Protein AF-A0A7V3JTH3-F1 (afdb_monomer_lite)

Structure (mmCIF, N/CA/C/O backbone):
data_AF-A0A7V3JTH3-F1
#
_entry.id   AF-A0A7V3JTH3-F1
#
loop_
_atom_site.group_PDB
_atom_site.id
_atom_site.type_symbol
_atom_site.label_atom_id
_atom_site.label_alt_id
_atom_site.label_comp_id
_atom_site.label_asym_id
_atom_site.label_entity_id
_atom_site.label_seq_id
_atom_site.pdbx_PDB_ins_code
_atom_site.Cartn_x
_atom_site.Cartn_y
_atom_site.Cartn_z
_atom_site.occupancy
_atom_site.B_iso_or_equiv
_atom_site.auth_seq_id
_atom_site.auth_comp_id
_atom_site.auth_asym_id
_atom_site.auth_atom_id
_atom_site.pdbx_PDB_model_num
ATOM 1 N N . MET A 1 1 ? 7.481 -15.445 -12.059 1.00 52.50 1 MET A N 1
ATOM 2 C CA . MET A 1 1 ? 6.126 -14.870 -12.220 1.00 52.50 1 MET A CA 1
ATOM 3 C C . MET A 1 1 ? 6.187 -13.470 -11.644 1.00 52.50 1 MET A C 1
ATOM 5 O O . MET A 1 1 ? 6.446 -13.357 -10.451 1.00 52.50 1 MET A O 1
ATOM 9 N N . ASP A 1 2 ? 6.021 -12.432 -12.461 1.00 61.38 2 ASP A N 1
ATOM 10 C CA . ASP A 1 2 ? 6.073 -11.053 -11.970 1.00 61.38 2 ASP A CA 1
ATOM 11 C C . ASP A 1 2 ? 4.884 -10.762 -11.056 1.00 61.38 2 ASP A C 1
ATOM 13 O O . ASP A 1 2 ? 3.721 -10.855 -11.459 1.00 61.38 2 ASP A O 1
ATOM 17 N N . LYS A 1 3 ? 5.165 -10.415 -9.797 1.00 68.88 3 LYS A N 1
ATOM 18 C CA . LYS A 1 3 ? 4.125 -9.984 -8.862 1.00 68.88 3 LYS A CA 1
ATOM 19 C C . LYS A 1 3 ? 3.682 -8.565 -9.228 1.00 68.88 3 LYS A C 1
ATOM 21 O O . LYS A 1 3 ? 4.493 -7.663 -9.446 1.00 68.88 3 LYS A O 1
ATOM 26 N N . THR A 1 4 ? 2.370 -8.342 -9.282 1.00 86.06 4 THR A N 1
ATOM 27 C CA . THR A 1 4 ? 1.827 -6.994 -9.506 1.00 86.06 4 THR A CA 1
ATOM 28 C C . THR A 1 4 ? 2.061 -6.107 -8.278 1.00 86.06 4 THR A C 1
ATOM 30 O O . THR A 1 4 ? 2.178 -6.602 -7.158 1.00 86.06 4 THR A O 1
ATOM 33 N N . PHE A 1 5 ? 2.042 -4.780 -8.451 1.00 88.69 5 PHE A N 1
ATOM 34 C CA . PHE A 1 5 ? 2.114 -3.832 -7.326 1.00 88.69 5 PHE A CA 1
ATOM 35 C C . PHE A 1 5 ? 1.028 -4.088 -6.270 1.00 88.69 5 PHE A C 1
ATOM 37 O O . PHE A 1 5 ? 1.269 -3.921 -5.079 1.00 88.69 5 PHE A O 1
ATOM 44 N N . THR A 1 6 ? -0.164 -4.516 -6.699 1.00 91.31 6 THR A N 1
ATOM 45 C CA . THR A 1 6 ? -1.265 -4.850 -5.785 1.00 91.31 6 THR A CA 1
ATOM 46 C C . THR A 1 6 ? -0.921 -6.053 -4.917 1.00 91.31 6 THR A C 1
ATOM 48 O O . THR A 1 6 ? -1.144 -6.006 -3.709 1.00 91.31 6 THR A O 1
ATOM 51 N N . GLU A 1 7 ? -0.358 -7.105 -5.509 1.00 91.81 7 GLU A N 1
ATOM 52 C CA . GLU A 1 7 ? 0.010 -8.309 -4.765 1.00 91.81 7 GLU A CA 1
ATOM 53 C C . GLU A 1 7 ? 1.177 -8.050 -3.813 1.00 91.81 7 GLU A C 1
ATOM 55 O O . GLU A 1 7 ? 1.084 -8.434 -2.650 1.00 91.81 7 GLU A O 1
ATOM 60 N N . LEU A 1 8 ? 2.194 -7.295 -4.245 1.00 92.81 8 LEU A N 1
ATOM 61 C CA . LEU A 1 8 ? 3.308 -6.889 -3.381 1.00 92.81 8 LEU A CA 1
ATOM 62 C C . LEU A 1 8 ? 2.840 -6.061 -2.180 1.00 92.81 8 LEU A C 1
ATOM 64 O O . LEU A 1 8 ? 3.251 -6.314 -1.054 1.00 92.81 8 LEU A O 1
ATOM 68 N N . ILE A 1 9 ? 1.941 -5.096 -2.386 1.00 93.81 9 ILE A N 1
ATOM 69 C CA . ILE A 1 9 ? 1.436 -4.263 -1.287 1.00 93.81 9 ILE A CA 1
ATOM 70 C C . ILE A 1 9 ? 0.571 -5.088 -0.325 1.00 93.81 9 ILE A C 1
ATOM 72 O O . ILE A 1 9 ? 0.698 -4.937 0.888 1.00 93.81 9 ILE A O 1
ATOM 76 N N . LYS A 1 10 ? -0.280 -5.993 -0.827 1.00 93.00 10 LYS A N 1
ATOM 77 C CA . LYS A 1 10 ? -1.037 -6.918 0.037 1.00 93.00 10 LYS A CA 1
ATOM 78 C C . LYS A 1 10 ? -0.115 -7.844 0.827 1.00 93.00 10 LYS A C 1
ATOM 80 O O . LYS A 1 10 ? -0.387 -8.123 1.988 1.00 93.00 10 LYS A O 1
ATOM 85 N N . GLU A 1 11 ? 0.942 -8.355 0.204 1.00 93.44 11 GLU A N 1
ATOM 86 C CA . GLU A 1 11 ? 1.951 -9.192 0.858 1.00 93.44 11 GLU A CA 1
ATOM 87 C C . GLU A 1 11 ? 2.698 -8.423 1.950 1.00 93.44 11 GLU A C 1
ATOM 89 O O . GLU A 1 11 ? 2.795 -8.918 3.071 1.00 93.44 11 GLU A O 1
ATOM 94 N N . ALA A 1 12 ? 3.093 -7.175 1.684 1.00 94.81 12 ALA A N 1
ATOM 95 C CA . ALA A 1 12 ? 3.671 -6.294 2.694 1.00 94.81 12 ALA A CA 1
ATOM 96 C C . ALA A 1 12 ? 2.748 -6.181 3.920 1.00 94.81 12 ALA A C 1
ATOM 98 O O . ALA A 1 12 ? 3.184 -6.401 5.049 1.00 94.81 12 ALA A O 1
ATOM 99 N N . PHE A 1 13 ? 1.452 -5.930 3.703 1.00 94.56 13 PHE A N 1
ATOM 100 C CA . PHE A 1 13 ? 0.463 -5.848 4.782 1.00 94.56 13 PHE A CA 1
ATOM 101 C C . PHE A 1 13 ? 0.200 -7.176 5.507 1.00 94.56 13 PHE A C 1
ATOM 103 O O . PHE A 1 13 ? -0.139 -7.159 6.692 1.00 94.56 13 PHE A O 1
ATOM 110 N N . ARG A 1 14 ? 0.371 -8.320 4.830 1.00 91.06 14 ARG A N 1
ATOM 111 C CA . ARG A 1 14 ? 0.322 -9.649 5.462 1.00 91.06 14 ARG A CA 1
ATOM 112 C C . ARG A 1 14 ? 1.510 -9.876 6.395 1.00 91.06 14 ARG A C 1
ATOM 114 O O . ARG A 1 14 ? 1.325 -10.435 7.469 1.00 91.06 14 ARG A O 1
ATOM 121 N N . ASN A 1 15 ? 2.694 -9.396 6.019 1.00 91.88 15 ASN A N 1
ATOM 122 C CA . ASN A 1 15 ? 3.899 -9.484 6.847 1.00 91.88 15 ASN A CA 1
ATOM 123 C C . ASN A 1 15 ? 3.878 -8.485 8.011 1.00 91.88 15 ASN A C 1
ATOM 125 O O . ASN A 1 15 ? 4.333 -8.791 9.112 1.00 91.88 15 ASN A O 1
ATOM 129 N N . LYS A 1 16 ? 3.335 -7.283 7.785 1.00 92.88 16 LYS A N 1
ATOM 130 C CA . LYS A 1 16 ? 3.219 -6.235 8.799 1.00 92.88 16 LYS A CA 1
ATOM 131 C C . LYS A 1 16 ? 1.874 -5.525 8.684 1.00 92.88 16 LYS A C 1
ATOM 133 O O . LYS A 1 16 ? 1.630 -4.760 7.756 1.00 92.88 16 LYS A O 1
ATOM 138 N N . LYS A 1 17 ? 1.021 -5.710 9.697 1.00 91.38 17 LYS A N 1
ATOM 139 C CA . LYS A 1 17 ? -0.354 -5.173 9.726 1.00 91.38 17 LYS A CA 1
ATOM 140 C C . LYS A 1 17 ? -0.438 -3.651 9.520 1.00 91.38 17 LYS A C 1
ATOM 142 O O . LYS A 1 17 ? -1.445 -3.164 9.006 1.00 91.38 17 LYS A O 1
ATOM 147 N N . ARG A 1 18 ? 0.590 -2.904 9.939 1.00 95.94 18 ARG A N 1
ATOM 148 C CA . ARG A 1 18 ? 0.680 -1.439 9.835 1.00 95.94 18 ARG A CA 1
ATOM 149 C C . ARG A 1 18 ? 1.944 -1.038 9.102 1.00 95.94 18 ARG A C 1
ATOM 151 O O . ARG A 1 18 ? 3.034 -1.426 9.514 1.00 95.94 18 ARG A O 1
ATOM 158 N N . LEU A 1 19 ? 1.784 -0.249 8.050 1.00 97.06 19 LEU A N 1
ATOM 159 C CA . LEU A 1 19 ? 2.882 0.199 7.205 1.00 97.06 19 LEU A CA 1
ATOM 160 C C . LEU A 1 19 ? 2.711 1.668 6.845 1.00 97.06 19 LEU A C 1
ATOM 162 O O . LEU A 1 19 ? 1.617 2.149 6.530 1.00 97.06 19 LEU A O 1
ATOM 166 N N . THR A 1 20 ? 3.829 2.372 6.838 1.00 96.81 20 THR A N 1
ATOM 167 C CA . THR A 1 20 ? 3.949 3.686 6.228 1.00 96.81 20 THR A CA 1
ATOM 168 C C . THR A 1 20 ? 4.083 3.563 4.713 1.00 96.81 20 THR A C 1
ATOM 170 O O . THR A 1 20 ? 4.511 2.549 4.161 1.00 96.81 20 THR A O 1
ATOM 173 N N . LEU A 1 21 ? 3.748 4.639 4.010 1.00 94.94 21 LEU A N 1
ATOM 174 C CA . LEU A 1 21 ? 3.920 4.735 2.565 1.00 94.94 21 LEU A CA 1
ATOM 175 C C . LEU A 1 21 ? 5.389 4.555 2.150 1.00 94.94 21 LEU A C 1
ATOM 177 O O . LEU A 1 21 ? 5.653 4.011 1.084 1.00 94.94 21 LEU A O 1
ATOM 181 N N . GLN A 1 22 ? 6.330 4.988 2.995 1.00 93.94 22 GLN A N 1
ATOM 182 C CA . GLN A 1 22 ? 7.761 4.817 2.762 1.00 93.94 22 GLN A CA 1
ATOM 183 C C . GLN A 1 22 ? 8.179 3.345 2.845 1.00 93.94 22 GLN A C 1
ATOM 185 O O . GLN A 1 22 ? 8.886 2.871 1.962 1.00 93.94 22 GLN A O 1
ATOM 190 N N . GLU A 1 23 ? 7.698 2.609 3.849 1.00 95.00 23 GLU A N 1
ATOM 191 C CA . GLU A 1 23 ? 7.958 1.168 3.961 1.00 95.00 23 GLU A CA 1
ATOM 192 C C . GLU A 1 23 ? 7.365 0.390 2.781 1.00 95.00 23 GLU A C 1
ATOM 194 O O . GLU A 1 23 ? 7.994 -0.534 2.278 1.00 95.00 23 GLU A O 1
ATOM 199 N N . LEU A 1 24 ? 6.195 0.797 2.279 1.00 94.75 24 LEU A N 1
ATOM 200 C CA . LEU A 1 24 ? 5.615 0.205 1.071 1.00 94.75 24 LEU A CA 1
ATOM 201 C C . LEU A 1 24 ? 6.468 0.453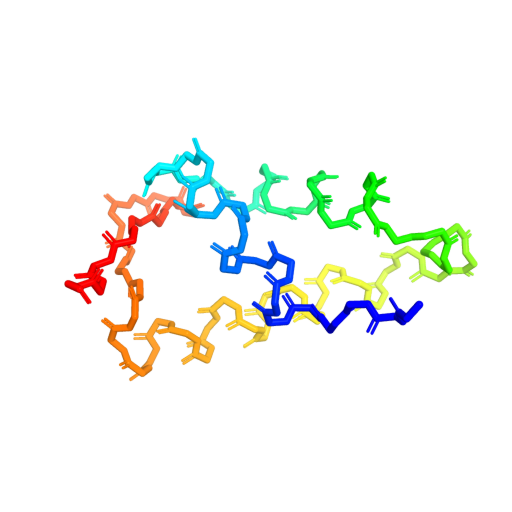 -0.176 1.00 94.75 24 LEU A C 1
ATOM 203 O O . LEU A 1 24 ? 6.571 -0.434 -1.020 1.00 94.75 24 LEU A O 1
ATOM 207 N N . TYR A 1 25 ? 7.083 1.633 -0.308 1.00 92.50 25 TYR A N 1
ATOM 208 C CA . TYR A 1 25 ? 8.029 1.877 -1.398 1.00 92.50 25 TYR A CA 1
ATOM 209 C C . TYR A 1 25 ? 9.239 0.958 -1.292 1.00 92.50 25 TYR A C 1
ATOM 211 O O . TYR A 1 25 ? 9.587 0.319 -2.280 1.00 92.50 25 TYR A O 1
ATOM 219 N N . GLN A 1 26 ? 9.837 0.871 -0.102 1.00 90.94 26 GLN A N 1
ATOM 220 C CA . GLN A 1 26 ? 11.020 0.051 0.134 1.00 90.94 26 GLN A CA 1
ATOM 221 C C . GLN A 1 26 ? 10.738 -1.426 -0.157 1.00 90.94 26 GLN A C 1
ATOM 223 O O . GLN A 1 26 ? 11.458 -2.048 -0.931 1.00 90.94 26 GLN A O 1
ATOM 228 N N . TYR A 1 27 ? 9.622 -1.949 0.357 1.00 92.56 27 TYR A N 1
ATOM 229 C CA . TYR A 1 27 ? 9.218 -3.332 0.125 1.00 92.56 27 TYR A CA 1
ATOM 230 C C . TYR A 1 27 ? 9.044 -3.638 -1.366 1.00 92.56 27 TYR A C 1
ATOM 232 O O . TYR A 1 27 ? 9.511 -4.659 -1.862 1.00 92.56 27 TYR A O 1
ATOM 240 N N . VAL A 1 28 ? 8.387 -2.743 -2.108 1.00 89.94 28 VAL A N 1
ATOM 241 C CA . VAL A 1 28 ? 8.170 -2.926 -3.547 1.00 89.94 28 VAL A CA 1
ATOM 242 C C . VAL A 1 28 ? 9.485 -2.875 -4.328 1.00 89.94 28 VAL A C 1
ATOM 244 O O . VAL A 1 28 ? 9.641 -3.676 -5.243 1.00 89.94 28 VAL A O 1
ATOM 247 N N . ILE A 1 29 ? 10.416 -1.986 -3.955 1.00 86.75 29 ILE A N 1
ATOM 248 C CA . ILE A 1 29 ? 11.764 -1.890 -4.543 1.00 86.75 29 ILE A CA 1
ATOM 249 C C . ILE A 1 29 ? 12.539 -3.197 -4.352 1.00 86.75 29 ILE A C 1
ATOM 251 O O . ILE A 1 29 ? 13.075 -3.733 -5.314 1.00 86.75 29 ILE A O 1
ATOM 255 N N . GLU A 1 30 ? 12.534 -3.742 -3.139 1.00 87.38 30 GLU A N 1
ATOM 256 C CA . GLU A 1 30 ? 13.260 -4.973 -2.797 1.00 87.38 30 GLU A CA 1
ATOM 257 C C . GLU A 1 30 ? 12.731 -6.221 -3.515 1.00 87.38 30 GLU A C 1
ATOM 259 O O . GLU A 1 30 ? 13.477 -7.168 -3.738 1.00 87.38 30 GLU A O 1
ATOM 264 N N . HIS A 1 31 ? 11.447 -6.237 -3.876 1.00 84.62 31 HIS A N 1
ATOM 265 C CA . HIS A 1 31 ? 10.777 -7.428 -4.408 1.00 84.62 31 HIS A CA 1
ATOM 266 C C . HIS A 1 31 ? 10.485 -7.346 -5.910 1.00 84.62 31 HIS A C 1
ATOM 268 O O . HIS A 1 31 ? 9.760 -8.193 -6.443 1.00 84.62 31 HIS A O 1
ATOM 274 N N . LYS A 1 32 ? 11.003 -6.330 -6.608 1.00 78.69 32 LYS A N 1
ATOM 275 C CA . LYS A 1 32 ? 10.801 -6.181 -8.048 1.00 78.69 32 LYS A CA 1
ATOM 276 C C . LYS A 1 32 ? 12.069 -5.665 -8.732 1.00 78.69 32 LYS A C 1
ATOM 278 O O . LYS A 1 32 ? 12.365 -4.477 -8.724 1.00 78.69 32 LYS A O 1
ATOM 283 N N . GLU A 1 33 ? 12.779 -6.588 -9.377 1.00 67.12 33 GLU A N 1
ATOM 284 C CA . GLU A 1 33 ? 14.071 -6.355 -10.048 1.00 67.12 33 GLU A CA 1
ATOM 285 C C . GLU A 1 33 ? 13.984 -5.337 -11.200 1.00 67.12 33 GLU A C 1
ATOM 287 O O . GLU A 1 33 ? 14.923 -4.591 -11.458 1.00 67.12 33 GLU A O 1
ATOM 292 N N . GLU A 1 34 ? 12.830 -5.229 -11.868 1.00 62.47 34 GLU A N 1
ATOM 293 C CA . GLU A 1 34 ? 12.629 -4.272 -12.969 1.00 62.47 34 GLU A CA 1
ATOM 294 C C . GLU A 1 34 ? 12.723 -2.797 -12.541 1.00 62.47 34 GLU A C 1
ATOM 296 O O . GLU A 1 34 ? 12.791 -1.908 -13.396 1.00 62.47 34 GLU A O 1
ATOM 301 N N . LEU A 1 35 ? 12.698 -2.518 -11.232 1.00 59.94 35 LEU A N 1
ATOM 302 C CA . LEU A 1 35 ? 12.590 -1.159 -10.709 1.00 59.94 35 LEU A CA 1
ATOM 303 C C . LEU A 1 35 ? 13.891 -0.357 -10.772 1.00 59.94 3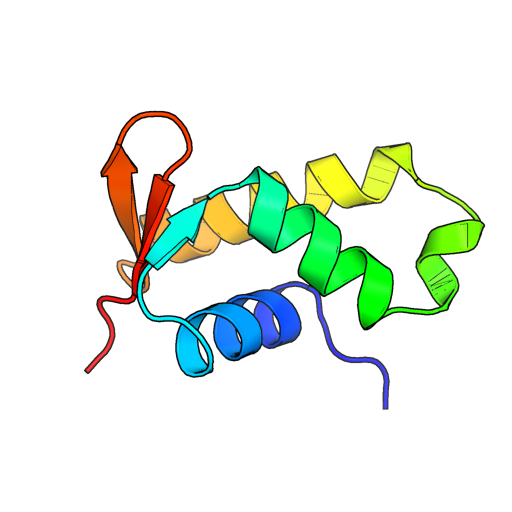5 LEU A C 1
ATOM 305 O O . LEU A 1 35 ? 13.850 0.872 -10.691 1.00 59.94 35 LEU A O 1
ATOM 309 N N . GLU A 1 36 ? 15.029 -1.017 -10.992 1.00 57.56 36 GLU A N 1
ATOM 310 C CA . GLU A 1 36 ? 16.314 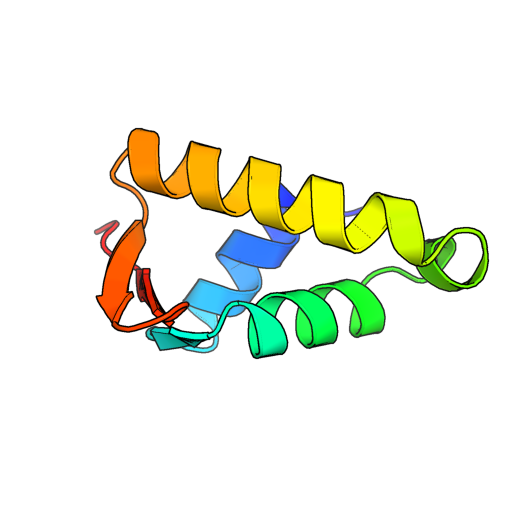-0.335 -11.189 1.00 57.56 36 GLU A CA 1
ATOM 311 C C . GLU A 1 36 ? 16.318 0.556 -12.441 1.00 57.56 36 GLU A C 1
ATOM 313 O O . GLU A 1 36 ? 17.089 1.512 -12.522 1.00 57.56 36 GLU A O 1
ATOM 318 N N . LYS A 1 37 ? 15.425 0.299 -13.408 1.00 61.31 37 LYS A N 1
ATOM 319 C CA . LYS A 1 37 ? 15.396 1.025 -14.685 1.00 61.31 37 LYS A CA 1
ATOM 320 C C . LYS A 1 37 ? 14.576 2.325 -14.653 1.00 61.31 37 LYS A C 1
ATOM 322 O O . LYS A 1 37 ? 14.872 3.210 -15.451 1.00 61.31 37 LYS A O 1
ATOM 327 N N . PHE A 1 38 ? 13.576 2.485 -13.765 1.00 63.94 38 PHE A N 1
ATOM 328 C CA . PHE A 1 38 ? 12.642 3.639 -13.795 1.00 63.94 38 PHE A CA 1
ATOM 329 C C . PHE A 1 38 ? 12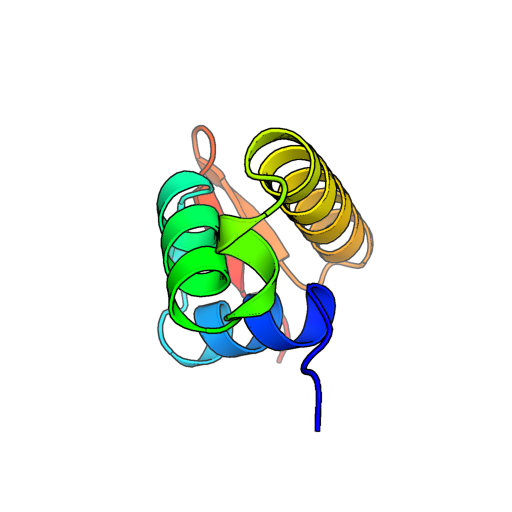.095 4.103 -12.417 1.00 63.94 38 PHE A C 1
ATOM 331 O O . PHE A 1 38 ? 10.878 4.176 -12.214 1.00 63.94 38 PHE A O 1
ATOM 338 N N . PRO A 1 39 ? 12.950 4.541 -11.475 1.00 63.00 39 PRO A N 1
ATOM 339 C CA . PRO A 1 39 ? 12.597 4.760 -10.063 1.00 63.00 39 PRO A CA 1
ATOM 340 C C . PRO A 1 39 ? 11.398 5.697 -9.798 1.00 63.00 39 PRO A C 1
ATOM 342 O O . PRO A 1 39 ? 10.628 5.479 -8.858 1.00 63.00 39 PRO A O 1
ATOM 345 N N . PHE A 1 40 ? 11.196 6.731 -10.624 1.00 63.25 40 PHE A N 1
ATOM 346 C CA . PHE A 1 40 ? 10.135 7.730 -10.423 1.00 63.25 40 PHE A CA 1
ATOM 347 C C . PHE A 1 40 ? 8.717 7.209 -10.714 1.00 63.25 40 PHE A C 1
ATOM 349 O O . PHE A 1 40 ? 7.770 7.596 -10.025 1.00 63.25 40 PHE A O 1
ATOM 356 N N . ASP A 1 41 ? 8.554 6.306 -11.685 1.00 76.38 41 ASP A N 1
ATOM 357 C CA . ASP A 1 41 ? 7.240 5.753 -12.060 1.00 76.38 41 ASP A CA 1
ATOM 358 C C . ASP A 1 41 ? 6.684 4.852 -10.935 1.00 76.38 41 ASP A C 1
ATOM 360 O O . ASP A 1 41 ? 5.483 4.749 -10.673 1.00 76.38 41 ASP A O 1
ATOM 364 N N . HIS A 1 42 ? 7.575 4.247 -10.157 1.00 79.00 42 HIS A N 1
ATOM 365 C CA . HIS A 1 42 ? 7.214 3.233 -9.172 1.00 79.00 42 HIS A CA 1
ATOM 366 C C . HIS A 1 42 ? 6.547 3.821 -7.933 1.00 79.00 42 HIS A C 1
ATOM 368 O O . HIS A 1 42 ? 5.543 3.283 -7.463 1.00 79.00 42 HIS A O 1
ATOM 374 N N . GLN A 1 43 ? 7.023 4.970 -7.446 1.00 87.06 43 GLN A N 1
ATOM 375 C CA . GLN A 1 43 ? 6.362 5.658 -6.336 1.00 87.06 43 GLN A CA 1
ATOM 376 C C . GLN A 1 43 ? 4.945 6.097 -6.709 1.00 87.06 43 GLN A C 1
ATOM 378 O O . GLN A 1 43 ? 4.037 6.011 -5.880 1.00 87.06 43 GLN A O 1
ATOM 383 N N . HIS A 1 44 ? 4.739 6.555 -7.948 1.00 90.12 44 HIS A N 1
ATOM 384 C CA . HIS A 1 44 ? 3.414 6.926 -8.430 1.00 90.12 44 HIS A CA 1
ATOM 385 C C . HIS A 1 44 ? 2.478 5.710 -8.450 1.00 90.12 44 HIS A C 1
ATOM 387 O O . HIS A 1 44 ? 1.380 5.764 -7.891 1.00 90.12 44 HIS A O 1
ATOM 393 N N . ARG A 1 45 ? 2.943 4.576 -8.990 1.00 89.38 45 ARG A N 1
ATOM 394 C CA . ARG A 1 45 ? 2.178 3.319 -9.026 1.00 89.38 45 ARG A CA 1
ATOM 395 C C . ARG A 1 45 ? 1.863 2.769 -7.636 1.00 89.38 45 ARG A C 1
ATOM 397 O O . ARG A 1 45 ? 0.737 2.324 -7.405 1.00 89.38 45 ARG A O 1
ATOM 404 N N . VAL A 1 46 ? 2.802 2.841 -6.690 1.00 92.88 46 VAL A N 1
ATOM 405 C CA . VAL A 1 46 ? 2.548 2.451 -5.293 1.00 92.88 46 VAL A CA 1
ATOM 406 C C . VAL A 1 46 ? 1.479 3.351 -4.675 1.00 92.88 46 VAL A C 1
ATOM 408 O O . VAL A 1 46 ? 0.512 2.831 -4.124 1.00 92.88 46 VAL A O 1
ATOM 411 N N . ARG A 1 47 ? 1.564 4.681 -4.831 1.00 94.00 47 ARG A N 1
ATOM 412 C CA . ARG A 1 47 ? 0.524 5.607 -4.334 1.00 94.00 47 ARG A CA 1
ATOM 413 C C . ARG A 1 47 ? -0.847 5.312 -4.932 1.00 94.00 47 ARG A C 1
ATOM 415 O O . ARG A 1 47 ? -1.822 5.240 -4.187 1.00 94.00 47 ARG A O 1
ATOM 422 N N . ALA A 1 48 ? -0.922 5.122 -6.249 1.00 94.38 48 ALA A N 1
ATOM 423 C CA . ALA A 1 48 ? -2.166 4.800 -6.943 1.00 94.38 48 ALA A CA 1
ATOM 424 C C . ALA A 1 48 ? -2.770 3.480 -6.435 1.00 94.38 48 ALA A C 1
ATOM 426 O O . ALA A 1 48 ? -3.976 3.383 -6.194 1.00 94.38 48 ALA A O 1
ATOM 427 N N . THR A 1 49 ? -1.921 2.481 -6.190 1.00 94.75 49 THR A N 1
ATOM 428 C CA . THR A 1 49 ? -2.347 1.182 -5.663 1.00 94.75 49 THR A CA 1
ATOM 429 C C . THR A 1 49 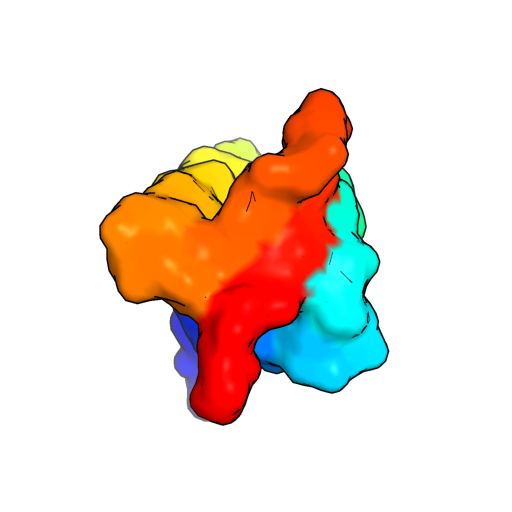? -2.831 1.290 -4.217 1.00 94.75 49 THR A C 1
ATOM 431 O O . THR A 1 49 ? -3.918 0.811 -3.905 1.00 94.75 49 THR A O 1
ATOM 434 N N . VAL A 1 50 ? -2.092 1.982 -3.344 1.00 95.56 50 VAL A N 1
ATOM 435 C CA . VAL A 1 50 ? -2.500 2.253 -1.954 1.00 95.56 50 VAL A CA 1
ATOM 436 C C . VAL A 1 50 ? -3.834 2.996 -1.915 1.00 95.56 50 VAL A C 1
ATOM 438 O O . VAL A 1 50 ? -4.732 2.614 -1.169 1.00 95.56 50 VAL A O 1
ATOM 441 N N . TYR A 1 51 ? -4.004 4.022 -2.752 1.00 95.56 51 TYR A N 1
ATOM 442 C CA . TYR A 1 51 ? -5.261 4.759 -2.862 1.00 95.56 51 TYR A CA 1
ATOM 443 C C . TYR A 1 51 ? -6.420 3.850 -3.294 1.00 95.56 51 TYR A C 1
ATOM 445 O O . TYR A 1 51 ? -7.490 3.885 -2.689 1.00 95.56 51 TYR A O 1
ATOM 453 N N . THR A 1 52 ? -6.184 2.979 -4.276 1.00 95.12 52 THR A N 1
ATOM 454 C CA . THR A 1 52 ? -7.173 1.999 -4.744 1.00 95.12 52 THR A CA 1
ATOM 455 C C . THR A 1 52 ? -7.562 1.015 -3.641 1.00 95.12 52 THR A C 1
ATOM 457 O O . THR A 1 52 ? -8.748 0.802 -3.402 1.00 95.12 52 THR A O 1
ATOM 460 N N . LEU A 1 53 ? -6.588 0.436 -2.932 1.00 94.38 53 LEU A N 1
ATOM 461 C CA . LEU A 1 53 ? -6.838 -0.495 -1.826 1.00 94.38 53 LEU A CA 1
ATOM 462 C C . LEU A 1 53 ? -7.580 0.181 -0.669 1.00 94.38 53 LEU A C 1
ATOM 464 O O . LEU A 1 53 ? -8.475 -0.424 -0.080 1.00 94.38 53 LEU A O 1
ATOM 468 N N . LYS A 1 54 ? -7.252 1.446 -0.384 1.00 95.00 54 LYS A N 1
ATOM 469 C CA . LYS A 1 54 ? -7.950 2.257 0.615 1.00 95.00 54 LYS A CA 1
ATOM 470 C C . LYS A 1 54 ? -9.410 2.483 0.224 1.00 95.00 54 LYS A C 1
ATOM 472 O O . LYS A 1 54 ? -10.299 2.287 1.042 1.00 95.00 54 LYS A O 1
ATOM 477 N N . ASN A 1 55 ? -9.667 2.862 -1.027 1.00 94.81 55 ASN A N 1
ATOM 478 C CA . ASN A 1 55 ? -11.028 3.088 -1.523 1.00 94.81 55 ASN A CA 1
ATOM 479 C C . ASN A 1 55 ? -11.862 1.800 -1.570 1.00 94.81 55 ASN A C 1
ATOM 481 O O . ASN A 1 55 ? -13.073 1.857 -1.394 1.00 94.81 55 ASN A O 1
ATOM 485 N N . LYS A 1 56 ? -11.221 0.642 -1.761 1.00 93.56 56 LYS A N 1
ATOM 486 C CA . LYS A 1 56 ? -11.862 -0.679 -1.664 1.00 93.56 56 LYS A CA 1
ATOM 487 C C . LYS A 1 56 ? -12.103 -1.145 -0.220 1.00 93.56 56 LYS A C 1
ATOM 489 O O . LYS A 1 56 ? -12.624 -2.237 -0.033 1.00 93.56 56 LYS A O 1
ATOM 494 N N . GLY A 1 57 ? -11.691 -0.375 0.789 1.00 93.50 57 GLY A N 1
ATOM 495 C CA . GLY A 1 57 ? -11.835 -0.741 2.202 1.00 93.50 57 GLY A CA 1
ATOM 496 C C . GLY A 1 57 ? -10.896 -1.856 2.678 1.00 93.50 57 GLY A C 1
ATOM 497 O O . GLY A 1 57 ? -11.033 -2.321 3.803 1.00 93.50 57 GLY A O 1
ATOM 498 N N . ILE A 1 58 ? -9.927 -2.275 1.856 1.00 94.00 58 ILE A N 1
ATOM 499 C CA . ILE A 1 58 ? -8.970 -3.346 2.194 1.00 94.00 58 ILE A CA 1
ATOM 500 C C . ILE A 1 58 ? -7.962 -2.854 3.239 1.00 94.00 58 ILE A C 1
ATOM 502 O O . ILE A 1 58 ? -7.552 -3.597 4.131 1.00 94.00 58 ILE A O 1
ATOM 506 N N . ILE A 1 59 ? -7.567 -1.587 3.124 1.00 95.62 59 ILE A N 1
ATOM 507 C CA . ILE A 1 59 ? -6.715 -0.888 4.084 1.00 95.62 59 ILE A CA 1
ATOM 508 C C . ILE A 1 59 ? -7.393 0.412 4.510 1.00 95.62 59 ILE A C 1
ATOM 510 O O . ILE A 1 59 ? -8.184 0.984 3.762 1.00 95.62 59 ILE A O 1
ATOM 514 N N . LYS A 1 60 ? -7.038 0.937 5.679 1.00 95.81 60 LYS A N 1
ATOM 515 C CA . LYS A 1 60 ? -7.470 2.265 6.135 1.00 95.81 60 LYS A CA 1
ATOM 516 C C . LYS A 1 60 ? -6.267 3.122 6.484 1.00 95.81 60 LYS A C 1
ATOM 518 O O . LYS A 1 60 ? -5.234 2.611 6.902 1.00 95.81 60 LYS A O 1
ATOM 523 N N . ARG A 1 61 ? -6.401 4.436 6.324 1.00 95.38 61 ARG A N 1
ATOM 524 C CA . ARG A 1 61 ? -5.381 5.392 6.763 1.00 95.38 61 ARG A CA 1
ATOM 525 C C . ARG A 1 61 ? -5.527 5.614 8.268 1.00 95.38 61 ARG A C 1
ATOM 527 O O . ARG A 1 61 ? -6.622 5.939 8.713 1.00 95.38 61 ARG A O 1
ATOM 534 N N . ILE A 1 62 ? -4.439 5.459 9.017 1.00 95.19 62 ILE A N 1
ATOM 535 C CA . ILE A 1 62 ? -4.409 5.622 10.484 1.00 95.19 62 ILE A CA 1
ATOM 536 C C . ILE A 1 62 ? -3.533 6.793 10.946 1.00 95.19 62 ILE A C 1
ATOM 538 O O . ILE A 1 62 ? -3.603 7.188 12.103 1.00 95.19 62 ILE A O 1
ATOM 542 N N . GLY A 1 63 ? -2.755 7.391 10.041 1.00 91.56 63 GLY A N 1
ATOM 543 C CA . GLY A 1 63 ? -1.866 8.503 10.368 1.00 91.56 63 GLY A CA 1
ATOM 544 C C . GLY A 1 63 ? -1.386 9.276 9.142 1.00 91.56 63 GLY A C 1
ATOM 545 O O . GLY A 1 63 ? -1.904 9.140 8.020 1.00 91.56 63 GLY A O 1
ATOM 546 N N . LYS A 1 64 ? -0.369 10.121 9.333 1.00 91.00 64 LYS A N 1
ATOM 547 C CA . LYS A 1 64 ? 0.287 10.818 8.221 1.00 91.00 64 LYS A CA 1
ATOM 548 C C . LYS A 1 64 ? 1.078 9.797 7.404 1.00 91.00 64 LYS A C 1
ATOM 550 O O . LYS A 1 64 ? 2.118 9.328 7.839 1.00 91.00 64 LYS A O 1
ATOM 555 N N . SER A 1 65 ? 0.565 9.466 6.218 1.00 92.62 65 SER A N 1
ATOM 556 C CA . SER A 1 65 ? 1.152 8.456 5.329 1.00 92.62 65 SER A CA 1
ATOM 557 C C . SER A 1 65 ? 1.239 7.052 5.938 1.00 92.62 65 SER A C 1
ATOM 559 O O . SER A 1 65 ? 2.053 6.259 5.484 1.00 92.62 65 SER A O 1
ATOM 561 N N . GLU A 1 66 ? 0.398 6.734 6.921 1.00 96.25 66 GLU A N 1
ATOM 562 C CA . GLU A 1 66 ? 0.368 5.432 7.594 1.00 96.25 66 GLU A CA 1
ATOM 563 C C . GLU A 1 66 ? -0.970 4.731 7.361 1.00 96.25 66 GLU A C 1
ATOM 565 O O . GLU A 1 66 ? -2.035 5.365 7.400 1.00 96.25 66 GLU A O 1
ATOM 570 N N . TYR A 1 67 ? -0.904 3.425 7.117 1.00 97.06 67 TYR A N 1
ATOM 571 C CA . TYR A 1 67 ? -2.0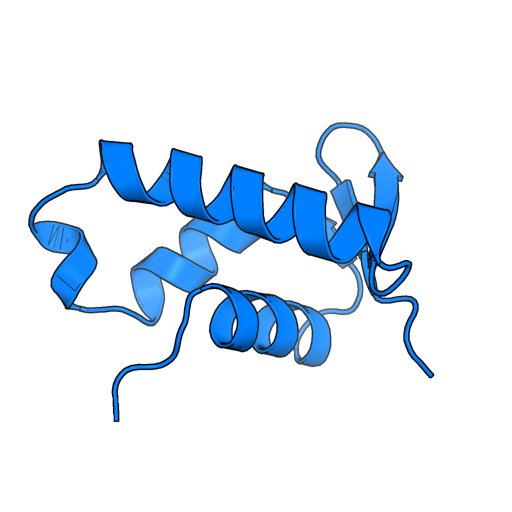30 2.593 6.726 1.00 97.06 67 TYR A CA 1
ATOM 572 C C . TYR A 1 67 ? -2.052 1.286 7.526 1.00 97.06 67 TYR A C 1
ATOM 574 O O . TYR A 1 67 ? -1.011 0.737 7.879 1.00 97.06 67 TYR A O 1
ATOM 582 N N . GLU A 1 68 ? -3.252 0.777 7.788 1.00 96.25 68 GLU A N 1
ATOM 583 C CA . GLU A 1 68 ? -3.500 -0.493 8.474 1.00 96.25 68 GLU A CA 1
ATOM 584 C C . GLU A 1 68 ? -4.321 -1.418 7.575 1.00 96.25 68 GLU A C 1
ATOM 586 O O . GLU A 1 68 ? -5.284 -0.971 6.946 1.00 96.25 68 GLU A O 1
ATOM 591 N N . TYR A 1 69 ? -3.961 -2.701 7.540 1.00 94.50 69 TYR A N 1
ATOM 592 C CA . TYR A 1 69 ? -4.747 -3.737 6.875 1.00 94.50 69 TYR A CA 1
ATOM 593 C C . TYR A 1 69 ? -6.036 -4.027 7.649 1.00 94.50 69 TYR A C 1
ATOM 595 O O . TYR A 1 69 ? -6.000 -4.276 8.857 1.00 94.50 69 TYR A O 1
ATOM 603 N N . VAL A 1 70 ? -7.172 -3.969 6.951 1.00 89.94 70 VAL A N 1
ATOM 604 C CA . VAL A 1 70 ? -8.520 -4.100 7.531 1.00 89.94 70 VAL A CA 1
ATOM 605 C C . VAL A 1 70 ? -9.189 -5.407 7.122 1.00 89.94 70 VAL A C 1
ATOM 607 O O . VAL A 1 70 ? -10.091 -5.853 7.823 1.00 89.94 70 VAL A O 1
ATOM 610 N N . SER A 1 71 ? -8.770 -6.024 6.012 1.00 69.62 71 SER A N 1
ATOM 611 C CA . SER A 1 71 ? -9.482 -7.195 5.501 1.00 69.62 71 SER A CA 1
ATOM 612 C C . SER A 1 71 ? -9.341 -8.388 6.448 1.00 69.62 71 SER A C 1
ATOM 614 O O . SER A 1 71 ? -8.230 -8.872 6.678 1.00 69.62 71 SER A O 1
ATOM 616 N N . ASN A 1 72 ? -10.497 -8.815 6.963 1.00 52.91 72 ASN A N 1
ATOM 617 C CA . ASN A 1 72 ? -10.761 -10.137 7.532 1.00 52.91 72 ASN A CA 1
ATOM 618 C C . ASN A 1 72 ? -10.349 -11.246 6.562 1.00 52.91 72 ASN A C 1
ATOM 620 O O . ASN A 1 72 ? -10.536 -11.040 5.336 1.00 52.91 72 ASN A O 1
#

Secondary structure (DSSP, 8-state):
-PPPHHHHHHHHHHH-SEEEHHHHHHHHHHT-GGGGG-HHHHHHHHHHHHHHHHHTTSEEEEETTEEEE---

Sequence (72 aa):
MDKTFTELIKEAFRNKKRLTLQELYQYVIEHKEELEKFPFDHQHRVRATVYTLKNKGIIKRIGKSEYEYVSN

Radius of gyration: 11.52 Å; chains: 1; bounding box: 28×26×25 Å

Foldseek 3Di:
DDDDLLRQQVVVCVVPQKDALVVSLVSVPVRGPVCVVPVVVSSVRNVVSVVVCCVVVQWHADDDRMIGGDDD

pLDDT: mean 86.72, std 12.51, range [52.5, 97.06]